Protein AF-A0A0K8QNL6-F1 (afdb_monomer_lite)

Radius of gyration: 14.79 Å; chains: 1; bounding box: 41×27×40 Å

Sequence (108 aa):
MLPKTRYFTLRQRARKKRRQRLWQAMRIMRQFTVRELMAACEVEERRTVQAYLSLLRRAGFLRVVHADGARHEPSRYHLIRDSGPHGPSVIHRGRTVWDLNTDKEYPL

pLDDT: mean 85.97, std 14.44, range [48.97, 98.0]

Organism: NCBI:txid1475481

Structure (mmCIF, N/CA/C/O backbone):
data_AF-A0A0K8QNL6-F1
#
_entry.id   AF-A0A0K8QNL6-F1
#
loop_
_atom_site.group_PDB
_atom_site.id
_atom_site.type_symbol
_atom_site.label_atom_id
_atom_site.label_alt_id
_atom_site.label_comp_id
_atom_site.label_asym_id
_atom_site.label_entity_id
_atom_site.label_seq_id
_atom_site.pdbx_PDB_ins_code
_atom_site.Cartn_x
_atom_site.Cartn_y
_atom_site.Cartn_z
_atom_site.occupancy
_atom_site.B_iso_or_equiv
_atom_site.auth_seq_id
_atom_site.auth_comp_id
_atom_site.auth_asym_id
_atom_site.auth_atom_id
_atom_site.pdbx_PDB_model_num
ATOM 1 N N . MET A 1 1 ? 30.853 1.146 16.920 1.00 48.97 1 MET A N 1
ATOM 2 C CA . MET A 1 1 ? 29.660 0.279 16.749 1.00 48.97 1 MET A CA 1
ATOM 3 C C . MET A 1 1 ? 28.485 0.894 17.499 1.00 48.97 1 MET A C 1
ATOM 5 O O . MET A 1 1 ? 28.660 1.258 18.653 1.00 48.97 1 MET A O 1
ATOM 9 N N . LEU A 1 2 ? 27.316 1.063 16.872 1.00 49.81 2 LEU A N 1
ATOM 10 C CA . LEU A 1 2 ? 26.114 1.553 17.566 1.00 49.81 2 LEU A CA 1
ATOM 11 C C . LEU A 1 2 ? 25.391 0.381 18.273 1.00 49.81 2 LEU A C 1
ATOM 13 O O . LEU A 1 2 ? 25.486 -0.750 17.805 1.00 49.81 2 LEU A O 1
ATOM 17 N N . PRO A 1 3 ? 24.672 0.596 19.389 1.00 56.41 3 PRO A N 1
ATOM 18 C CA . PRO A 1 3 ? 24.002 -0.481 20.126 1.00 56.41 3 PRO A CA 1
ATOM 19 C C . PRO A 1 3 ? 22.820 -1.096 19.348 1.00 56.41 3 PRO A C 1
ATOM 21 O O . PRO A 1 3 ? 22.082 -0.386 18.661 1.00 56.41 3 PRO A O 1
ATOM 24 N N . LYS A 1 4 ? 22.588 -2.414 19.503 1.00 51.22 4 LYS A N 1
ATOM 25 C CA . LYS A 1 4 ? 21.526 -3.206 18.826 1.00 51.22 4 LYS A CA 1
ATOM 26 C C . LYS A 1 4 ? 20.128 -2.566 18.904 1.00 51.22 4 LYS A C 1
ATOM 28 O O . LYS A 1 4 ? 19.389 -2.570 17.920 1.00 51.22 4 LYS A O 1
ATOM 33 N N . THR A 1 5 ? 19.803 -1.926 20.026 1.00 53.66 5 THR A N 1
ATOM 34 C CA . THR A 1 5 ? 18.536 -1.211 20.262 1.00 53.66 5 THR A CA 1
ATOM 35 C C . THR A 1 5 ? 18.337 -0.015 19.321 1.00 53.66 5 THR A C 1
ATOM 37 O O . THR A 1 5 ? 17.221 0.255 18.879 1.00 53.66 5 THR A O 1
ATOM 40 N N . ARG A 1 6 ? 19.419 0.681 18.940 1.00 55.56 6 ARG A N 1
ATOM 41 C CA . ARG A 1 6 ? 19.369 1.816 18.002 1.00 55.56 6 ARG A CA 1
ATOM 42 C C . ARG A 1 6 ? 19.130 1.373 16.552 1.00 55.56 6 ARG A C 1
ATOM 44 O O . ARG A 1 6 ? 18.457 2.086 15.815 1.00 55.56 6 ARG A O 1
ATOM 51 N N . TYR A 1 7 ? 19.588 0.188 16.136 1.00 59.28 7 TYR A N 1
ATOM 52 C CA . TYR A 1 7 ? 19.298 -0.333 14.787 1.00 59.28 7 TYR A CA 1
ATOM 53 C C . TYR A 1 7 ? 17.816 -0.675 14.592 1.00 59.28 7 TYR A C 1
ATOM 55 O O . TYR A 1 7 ? 17.256 -0.445 13.517 1.00 59.28 7 TYR A O 1
ATOM 63 N N . PHE A 1 8 ? 17.171 -1.204 15.633 1.00 58.94 8 PHE A N 1
ATOM 64 C CA . PHE A 1 8 ? 15.759 -1.583 15.594 1.00 58.94 8 PHE A CA 1
ATOM 65 C C . PHE A 1 8 ? 14.841 -0.367 15.389 1.00 58.94 8 PHE A C 1
ATOM 67 O O . PHE A 1 8 ? 13.981 -0.371 14.503 1.00 58.94 8 PHE A O 1
ATOM 74 N N . THR A 1 9 ? 15.072 0.714 16.139 1.00 66.25 9 THR A N 1
ATOM 75 C CA . THR A 1 9 ? 14.254 1.936 16.061 1.00 66.25 9 THR A CA 1
ATOM 76 C C . THR A 1 9 ? 14.441 2.685 14.738 1.00 66.25 9 THR A C 1
ATOM 78 O O . THR A 1 9 ? 13.462 3.161 14.154 1.00 66.25 9 THR A O 1
ATOM 81 N N . LEU A 1 10 ? 15.667 2.732 14.202 1.00 68.62 10 LEU A N 1
ATOM 82 C CA . LEU A 1 10 ? 15.951 3.322 12.888 1.00 68.62 10 LEU A CA 1
ATOM 83 C C . LEU A 1 10 ? 15.256 2.554 11.756 1.00 68.62 10 LEU A C 1
ATOM 85 O O . LEU A 1 10 ? 14.619 3.170 10.898 1.00 68.62 10 LEU A O 1
ATOM 89 N N . ARG A 1 11 ? 15.292 1.213 11.791 1.00 65.94 11 ARG A N 1
ATOM 90 C CA . ARG A 1 11 ? 14.589 0.361 10.815 1.00 65.94 11 ARG A CA 1
ATOM 91 C C . ARG A 1 11 ? 13.075 0.574 10.845 1.00 65.94 11 ARG A C 1
ATOM 93 O O . ARG A 1 11 ? 12.453 0.672 9.787 1.00 65.94 11 ARG A O 1
ATOM 100 N N . GLN A 1 12 ? 12.474 0.699 12.029 1.00 71.31 12 GLN A N 1
ATOM 101 C CA . GLN A 1 12 ? 11.033 0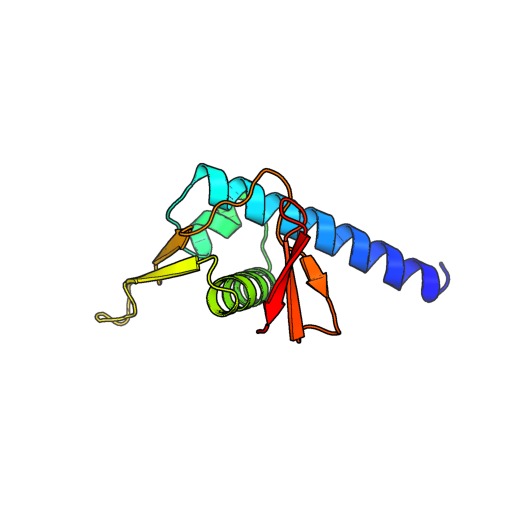.945 12.156 1.00 71.31 12 GLN A CA 1
ATOM 102 C C . GLN A 1 12 ? 10.629 2.320 11.598 1.00 71.31 12 GLN A C 1
ATOM 104 O O . GLN A 1 12 ? 9.655 2.417 10.847 1.00 71.31 12 GLN A O 1
ATOM 109 N N . ARG A 1 13 ? 11.404 3.375 11.896 1.00 73.56 13 ARG A N 1
ATOM 110 C CA . ARG A 1 13 ? 11.182 4.728 11.352 1.00 73.56 13 ARG A CA 1
ATOM 111 C C . ARG A 1 13 ? 11.324 4.760 9.828 1.00 73.56 13 ARG A C 1
ATOM 113 O O . ARG A 1 13 ? 10.463 5.322 9.151 1.00 73.56 13 ARG A O 1
ATOM 120 N N . ALA A 1 14 ? 12.354 4.110 9.284 1.00 74.69 14 ALA A N 1
ATOM 121 C CA . ALA A 1 14 ? 12.561 3.998 7.841 1.00 74.69 14 ALA A CA 1
ATOM 122 C C . ALA A 1 14 ? 11.402 3.257 7.148 1.00 74.69 14 ALA A C 1
ATOM 124 O O . ALA A 1 14 ? 10.903 3.714 6.118 1.00 74.69 14 ALA A O 1
ATOM 125 N N . ARG A 1 15 ? 10.900 2.165 7.746 1.00 79.00 15 ARG A N 1
ATOM 126 C CA . ARG A 1 15 ? 9.725 1.431 7.243 1.00 79.00 15 ARG A CA 1
ATOM 127 C C . ARG A 1 15 ? 8.465 2.298 7.234 1.00 79.00 15 ARG A C 1
ATOM 129 O O . ARG A 1 15 ? 7.728 2.260 6.250 1.00 79.00 15 ARG A O 1
ATOM 136 N N . LYS A 1 16 ? 8.219 3.079 8.297 1.00 81.25 16 LYS A N 1
ATOM 137 C CA . LYS A 1 16 ? 7.071 4.001 8.374 1.00 81.25 16 LYS A CA 1
ATOM 138 C C . LYS A 1 16 ? 7.142 5.054 7.263 1.00 81.25 16 LYS A C 1
ATOM 140 O O . LYS A 1 16 ? 6.168 5.217 6.537 1.00 81.25 16 LYS A O 1
ATOM 145 N N . LYS A 1 17 ? 8.310 5.678 7.055 1.00 87.88 17 LYS A N 1
ATOM 146 C CA . LYS A 1 17 ? 8.528 6.643 5.959 1.00 87.88 17 LYS A CA 1
ATOM 147 C C . LYS A 1 17 ? 8.308 6.022 4.575 1.00 87.88 17 LYS A C 1
ATOM 149 O O . LYS A 1 17 ? 7.612 6.603 3.752 1.00 87.88 17 LYS A O 1
ATOM 154 N N . ARG A 1 18 ? 8.846 4.821 4.326 1.00 91.50 18 ARG A N 1
ATOM 155 C CA . ARG A 1 18 ? 8.681 4.125 3.037 1.00 91.50 18 ARG A CA 1
ATOM 156 C C . ARG A 1 18 ? 7.212 3.807 2.739 1.00 91.50 18 ARG A C 1
ATOM 158 O O . ARG A 1 18 ? 6.747 4.048 1.633 1.00 91.50 18 ARG A O 1
ATOM 165 N N . ARG A 1 19 ? 6.474 3.295 3.729 1.00 94.56 19 ARG A N 1
ATOM 166 C CA . ARG A 1 19 ? 5.035 3.005 3.595 1.00 94.56 19 ARG A CA 1
ATOM 167 C C . ARG A 1 19 ? 4.204 4.259 3.371 1.00 94.56 19 ARG A C 1
ATOM 169 O O . ARG A 1 19 ? 3.307 4.230 2.541 1.00 94.56 19 ARG A O 1
ATOM 176 N N . GLN A 1 20 ? 4.543 5.348 4.054 1.00 95.62 20 GLN A N 1
ATOM 177 C CA . GLN A 1 20 ? 3.903 6.642 3.844 1.00 95.62 20 GLN A CA 1
ATOM 178 C C . GLN A 1 20 ? 4.082 7.133 2.400 1.00 95.62 20 GLN A C 1
ATOM 180 O O . GLN A 1 20 ? 3.111 7.564 1.787 1.00 95.62 20 GLN A O 1
ATOM 185 N N . ARG A 1 21 ? 5.288 7.007 1.830 1.00 96.06 21 ARG A N 1
ATOM 186 C CA . ARG A 1 21 ? 5.541 7.365 0.425 1.00 96.06 21 ARG A CA 1
ATOM 187 C C . ARG A 1 21 ? 4.719 6.511 -0.541 1.00 96.06 21 ARG A C 1
ATOM 189 O O . ARG A 1 21 ? 4.054 7.055 -1.414 1.00 96.06 21 ARG A O 1
ATOM 196 N N . LEU A 1 22 ? 4.710 5.189 -0.335 1.00 97.00 22 LEU A N 1
ATOM 197 C CA . LEU A 1 22 ? 3.874 4.272 -1.118 1.00 97.00 22 LEU A CA 1
ATOM 198 C C . LEU A 1 22 ? 2.397 4.681 -1.038 1.00 97.00 22 LEU A C 1
ATOM 200 O O . LEU A 1 22 ? 1.730 4.746 -2.061 1.00 97.00 22 LEU A O 1
ATOM 204 N N . TRP A 1 23 ? 1.892 4.993 0.158 1.00 97.56 23 TRP A N 1
ATOM 205 C CA . TRP A 1 23 ? 0.515 5.446 0.357 1.00 97.56 23 TRP A CA 1
ATOM 206 C C . TRP A 1 23 ? 0.187 6.715 -0.429 1.00 97.56 23 TRP A C 1
ATOM 208 O O . TRP A 1 23 ? -0.810 6.753 -1.146 1.00 97.56 23 TRP A O 1
ATOM 218 N N . GLN A 1 24 ? 1.049 7.728 -0.356 1.00 97.62 24 GLN A N 1
ATOM 219 C CA . GLN A 1 24 ? 0.869 8.970 -1.105 1.00 97.62 24 GLN A CA 1
ATOM 220 C C . GLN A 1 24 ? 0.843 8.727 -2.617 1.00 97.62 24 GLN A C 1
ATOM 222 O O . GLN A 1 24 ? -0.049 9.233 -3.293 1.00 97.62 24 GLN A O 1
ATOM 227 N N . ALA A 1 25 ? 1.750 7.897 -3.137 1.00 97.75 25 ALA A N 1
ATOM 228 C CA . ALA A 1 25 ? 1.750 7.540 -4.552 1.00 97.75 25 ALA A CA 1
ATOM 229 C C . ALA A 1 25 ? 0.467 6.797 -4.958 1.00 97.75 25 ALA A C 1
ATOM 231 O O . ALA A 1 25 ? -0.151 7.154 -5.955 1.00 97.75 25 ALA A O 1
ATOM 232 N N . MET A 1 26 ? -0.006 5.838 -4.154 1.00 98.00 26 MET A N 1
ATOM 233 C CA . MET A 1 26 ? -1.275 5.139 -4.412 1.00 98.00 26 MET A CA 1
ATOM 234 C C . MET A 1 26 ? -2.471 6.101 -4.454 1.00 98.00 26 MET A C 1
ATOM 236 O O . MET A 1 26 ? -3.349 5.946 -5.304 1.00 98.00 26 MET A O 1
ATOM 240 N N . ARG A 1 27 ? -2.494 7.119 -3.582 1.00 97.69 27 ARG A N 1
ATOM 241 C CA . ARG A 1 27 ? -3.512 8.181 -3.599 1.00 97.69 27 ARG A CA 1
ATOM 242 C C . ARG A 1 27 ? -3.426 9.063 -4.844 1.00 97.69 27 ARG A C 1
ATOM 244 O O . ARG A 1 27 ? -4.447 9.563 -5.295 1.00 97.69 27 ARG A O 1
ATOM 251 N N . ILE A 1 28 ? -2.255 9.280 -5.419 1.00 97.31 28 ILE A N 1
ATOM 252 C CA . ILE A 1 28 ? -2.154 10.064 -6.657 1.00 97.31 28 ILE A CA 1
ATOM 253 C C . ILE A 1 28 ? -2.568 9.201 -7.852 1.00 97.31 28 ILE A C 1
ATOM 255 O O . ILE A 1 28 ? -3.417 9.596 -8.642 1.00 97.31 28 ILE A O 1
ATOM 259 N N . MET A 1 29 ? -2.022 7.988 -7.945 1.00 97.38 29 MET A N 1
ATOM 260 C CA . MET A 1 29 ? -2.173 7.120 -9.113 1.00 97.38 29 MET A CA 1
ATOM 261 C C . MET A 1 29 ? -3.563 6.482 -9.228 1.00 97.38 29 MET A C 1
ATOM 263 O O . MET A 1 29 ? -4.023 6.254 -10.340 1.00 97.38 29 MET A O 1
ATOM 267 N N . ARG A 1 30 ? -4.232 6.176 -8.101 1.00 96.44 30 ARG A N 1
ATOM 268 C CA . ARG A 1 30 ? -5.534 5.467 -7.972 1.00 96.44 30 ARG A CA 1
ATOM 269 C C . ARG A 1 30 ? -5.580 4.043 -8.522 1.00 96.44 30 ARG A C 1
ATOM 271 O O . ARG A 1 30 ? -6.200 3.180 -7.898 1.00 96.44 30 ARG A O 1
ATOM 278 N N . GLN A 1 31 ? -4.954 3.784 -9.660 1.00 95.75 31 GLN A N 1
ATOM 279 C CA . GLN A 1 31 ? -4.768 2.477 -10.265 1.00 95.75 31 GLN A CA 1
ATOM 280 C C . GLN A 1 31 ? -3.311 2.314 -10.676 1.00 95.75 31 GLN A C 1
ATOM 282 O O . GLN A 1 31 ? -2.723 3.220 -11.257 1.00 95.75 31 GLN A O 1
ATOM 287 N N . PHE A 1 32 ? -2.717 1.168 -10.362 1.00 95.50 32 PHE A N 1
ATOM 288 C CA . PHE A 1 32 ? -1.291 0.955 -10.591 1.00 95.50 32 PHE A CA 1
ATOM 289 C C . PHE A 1 32 ? -0.936 -0.529 -10.613 1.00 95.50 32 PHE A C 1
ATOM 291 O O . PHE A 1 32 ? -1.582 -1.365 -9.978 1.00 95.50 32 PHE A O 1
ATOM 298 N N . THR A 1 33 ? 0.146 -0.860 -11.300 1.00 95.00 33 THR A N 1
ATOM 299 C CA . THR A 1 33 ? 0.862 -2.124 -11.130 1.00 95.00 33 THR A CA 1
ATOM 300 C C . THR A 1 33 ? 1.925 -1.983 -10.040 1.00 95.00 33 THR A C 1
ATOM 302 O O . THR A 1 33 ? 2.335 -0.881 -9.667 1.00 95.00 33 THR A O 1
ATOM 305 N N . VAL A 1 34 ? 2.438 -3.109 -9.533 1.00 94.81 34 VAL A N 1
ATOM 306 C CA . VAL A 1 34 ? 3.555 -3.089 -8.566 1.00 94.81 34 VAL A CA 1
ATOM 307 C C . VAL A 1 34 ? 4.781 -2.371 -9.146 1.00 94.81 34 VAL A C 1
ATOM 309 O O . VAL A 1 34 ? 5.456 -1.645 -8.423 1.00 94.81 34 VAL A O 1
ATOM 312 N N . ARG A 1 35 ? 5.056 -2.552 -10.446 1.00 94.00 35 ARG A N 1
ATOM 313 C CA . ARG A 1 35 ? 6.210 -1.950 -11.130 1.00 94.00 35 ARG A CA 1
ATOM 314 C C . ARG A 1 35 ? 6.073 -0.431 -11.238 1.00 94.00 35 ARG A C 1
ATOM 316 O O . ARG A 1 35 ? 7.026 0.272 -10.923 1.00 94.00 35 ARG A O 1
ATOM 323 N N . GLU A 1 36 ? 4.897 0.056 -11.632 1.00 95.56 36 GLU A N 1
ATOM 324 C CA . GLU A 1 36 ? 4.604 1.495 -11.712 1.00 95.56 36 GLU A CA 1
ATOM 325 C C . GLU A 1 36 ? 4.748 2.158 -10.333 1.00 95.56 36 GLU A C 1
ATOM 327 O O . GLU A 1 36 ? 5.425 3.175 -10.201 1.00 95.56 36 GLU A O 1
ATOM 332 N N . LEU A 1 37 ? 4.190 1.541 -9.283 1.00 97.00 37 LEU A N 1
ATOM 333 C CA . LEU A 1 37 ? 4.278 2.074 -7.922 1.00 97.00 37 LEU A CA 1
ATOM 334 C C . LEU A 1 37 ? 5.722 2.100 -7.393 1.00 97.00 37 LEU A C 1
ATOM 336 O O . LEU A 1 37 ? 6.125 3.056 -6.731 1.00 97.00 37 LEU A O 1
ATOM 340 N N . MET A 1 38 ? 6.501 1.050 -7.671 1.00 96.56 38 MET A N 1
ATOM 341 C CA . MET A 1 38 ? 7.919 0.982 -7.305 1.00 96.56 38 MET A CA 1
ATOM 342 C C . MET A 1 38 ? 8.734 2.089 -7.972 1.00 96.56 38 MET A C 1
ATOM 344 O O . MET A 1 38 ? 9.512 2.747 -7.283 1.00 96.56 38 MET A O 1
ATOM 348 N N . ALA A 1 39 ? 8.519 2.312 -9.272 1.00 95.88 39 ALA A N 1
ATOM 349 C CA . ALA A 1 39 ? 9.181 3.373 -10.023 1.00 95.88 39 ALA A CA 1
ATOM 350 C C . ALA A 1 39 ? 8.828 4.758 -9.459 1.00 95.88 39 ALA A C 1
ATOM 352 O O . ALA A 1 39 ? 9.725 5.538 -9.160 1.00 95.88 39 ALA A O 1
ATOM 353 N N . ALA A 1 40 ? 7.543 5.024 -9.202 1.00 95.81 40 ALA A N 1
ATOM 354 C CA . ALA A 1 40 ? 7.081 6.304 -8.659 1.00 95.81 40 ALA A CA 1
ATOM 355 C C . ALA A 1 40 ? 7.615 6.616 -7.246 1.00 95.81 40 ALA A C 1
ATOM 357 O O . ALA A 1 40 ? 7.663 7.774 -6.840 1.00 95.81 40 ALA A O 1
ATOM 358 N N . CYS A 1 41 ? 7.979 5.593 -6.467 1.00 95.06 41 CYS A N 1
ATOM 359 C CA . CYS A 1 41 ? 8.444 5.751 -5.085 1.00 95.06 41 CYS A CA 1
ATOM 360 C C . CYS A 1 41 ? 9.956 5.576 -4.904 1.00 95.06 41 CYS A C 1
ATOM 362 O O . CYS A 1 41 ? 10.421 5.661 -3.756 1.00 95.06 41 CYS A O 1
ATOM 364 N N . GLU A 1 42 ? 10.676 5.272 -5.989 1.00 93.62 42 GLU A N 1
ATOM 365 C CA . GLU A 1 42 ? 12.095 4.899 -5.985 1.00 93.62 42 GLU A CA 1
ATOM 366 C C . GLU A 1 42 ? 12.371 3.761 -4.983 1.00 93.62 42 GLU A C 1
ATOM 368 O O . GLU A 1 42 ? 13.204 3.856 -4.079 1.00 93.62 42 GLU A O 1
ATOM 373 N N . VAL A 1 43 ? 11.582 2.683 -5.073 1.00 92.56 43 VAL A N 1
ATOM 374 C CA . VAL A 1 43 ? 11.719 1.501 -4.209 1.00 92.56 43 VAL A CA 1
ATOM 375 C C . VAL A 1 43 ? 12.100 0.293 -5.050 1.00 92.56 43 VAL A C 1
ATOM 377 O O . VAL A 1 43 ? 11.299 -0.189 -5.839 1.00 92.56 43 VAL A O 1
ATOM 380 N N . GLU A 1 44 ? 13.287 -0.256 -4.807 1.00 90.81 44 GLU A N 1
ATOM 381 C CA . GLU A 1 44 ? 13.802 -1.429 -5.533 1.00 90.81 44 GLU A CA 1
ATOM 382 C C . GLU A 1 44 ? 13.288 -2.761 -4.964 1.00 90.81 44 GLU A C 1
ATOM 384 O O . GLU A 1 44 ? 13.151 -3.767 -5.662 1.00 90.81 44 GLU A O 1
ATOM 389 N N . GLU A 1 45 ? 12.956 -2.789 -3.673 1.00 93.50 45 GLU A N 1
ATOM 390 C CA . GLU A 1 45 ? 12.629 -4.027 -2.971 1.00 93.50 45 GLU A CA 1
ATOM 391 C C . GLU A 1 45 ? 11.168 -4.459 -3.196 1.00 93.50 45 GLU A C 1
ATOM 393 O O . GLU A 1 45 ? 10.271 -4.188 -2.387 1.00 93.50 45 GLU A O 1
ATOM 398 N N . ARG A 1 46 ? 10.931 -5.192 -4.292 1.00 93.31 46 ARG A N 1
ATOM 399 C CA . ARG A 1 46 ? 9.595 -5.665 -4.704 1.00 93.31 46 ARG A CA 1
ATOM 400 C C . ARG A 1 46 ? 8.853 -6.443 -3.619 1.00 93.31 46 ARG A C 1
ATOM 402 O O . ARG A 1 46 ? 7.661 -6.210 -3.415 1.00 93.31 46 ARG A O 1
ATOM 409 N N . ARG A 1 47 ? 9.541 -7.337 -2.897 1.00 92.12 47 ARG A N 1
ATOM 410 C CA . ARG A 1 47 ? 8.931 -8.154 -1.828 1.00 92.12 47 ARG A CA 1
ATOM 411 C C . ARG A 1 47 ? 8.323 -7.284 -0.724 1.00 92.12 47 ARG A C 1
ATOM 413 O O . ARG A 1 47 ? 7.220 -7.564 -0.262 1.00 92.12 47 ARG A O 1
ATOM 420 N N . THR A 1 48 ? 8.994 -6.193 -0.350 1.00 91.06 48 THR A N 1
ATOM 421 C CA . THR A 1 48 ? 8.503 -5.249 0.666 1.00 91.06 48 THR A CA 1
ATOM 422 C C . THR A 1 48 ? 7.250 -4.508 0.200 1.00 91.06 48 THR A C 1
ATOM 424 O O . THR A 1 48 ? 6.312 -4.339 0.985 1.00 91.06 48 THR A O 1
ATOM 427 N N . VAL A 1 49 ? 7.202 -4.097 -1.071 1.00 94.81 49 VAL A N 1
ATOM 428 C CA . VAL A 1 49 ? 6.017 -3.450 -1.656 1.00 94.81 49 VAL A CA 1
ATOM 429 C C . VAL A 1 49 ? 4.850 -4.433 -1.713 1.00 94.81 49 VAL A C 1
ATOM 431 O O . VAL A 1 49 ? 3.781 -4.134 -1.188 1.00 94.81 49 VAL A O 1
ATOM 434 N N . GLN A 1 50 ? 5.066 -5.638 -2.244 1.00 94.50 50 GLN A N 1
ATOM 435 C CA . GLN A 1 50 ? 4.036 -6.679 -2.324 1.00 94.50 50 GLN A CA 1
ATOM 436 C C . GLN A 1 50 ? 3.482 -7.063 -0.950 1.00 94.50 50 GLN A C 1
ATOM 438 O O . GLN A 1 50 ? 2.268 -7.178 -0.792 1.00 94.50 50 GLN A O 1
ATOM 443 N N . ALA A 1 51 ? 4.341 -7.201 0.064 1.00 92.62 51 ALA A N 1
ATOM 444 C CA . ALA A 1 51 ? 3.897 -7.467 1.427 1.00 92.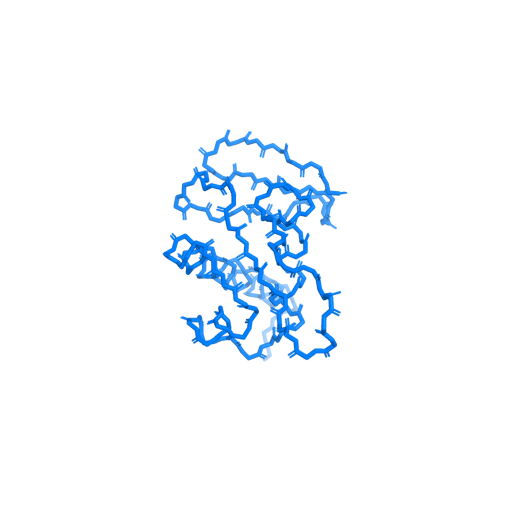62 51 ALA A CA 1
ATOM 445 C C . ALA A 1 51 ? 2.988 -6.347 1.955 1.00 92.62 51 ALA A C 1
ATOM 447 O O . ALA A 1 51 ? 1.987 -6.627 2.608 1.00 92.62 51 ALA A O 1
ATOM 448 N N . TYR A 1 52 ? 3.297 -5.078 1.665 1.00 94.00 52 TYR A N 1
ATOM 449 C CA . TYR A 1 52 ? 2.443 -3.964 2.078 1.00 94.00 52 TYR A CA 1
ATOM 450 C C . TYR A 1 52 ? 1.113 -3.925 1.316 1.00 94.00 52 TYR A C 1
ATOM 452 O O . TYR A 1 52 ? 0.067 -3.806 1.950 1.00 94.00 52 TYR A O 1
ATOM 460 N N . LEU A 1 53 ? 1.135 -4.104 -0.007 1.00 95.12 53 LEU A N 1
ATOM 461 C CA . LEU A 1 53 ? -0.081 -4.159 -0.826 1.00 95.12 53 LEU A CA 1
ATOM 462 C C . LEU A 1 53 ? -0.991 -5.324 -0.420 1.00 95.12 53 LEU A C 1
ATOM 464 O O . LEU A 1 53 ? -2.203 -5.153 -0.343 1.00 95.12 53 LEU A O 1
ATOM 468 N N . SER A 1 54 ? -0.420 -6.487 -0.096 1.00 93.81 54 SER A N 1
ATOM 469 C CA . SER A 1 54 ? -1.175 -7.647 0.392 1.00 93.81 54 SER A CA 1
ATOM 470 C C . SER A 1 54 ? -1.911 -7.344 1.701 1.00 93.81 54 SER A C 1
ATOM 472 O O . SER A 1 54 ? -3.087 -7.679 1.834 1.00 93.81 54 SER A O 1
ATOM 474 N N . LEU A 1 55 ? -1.256 -6.646 2.637 1.00 94.56 55 LEU A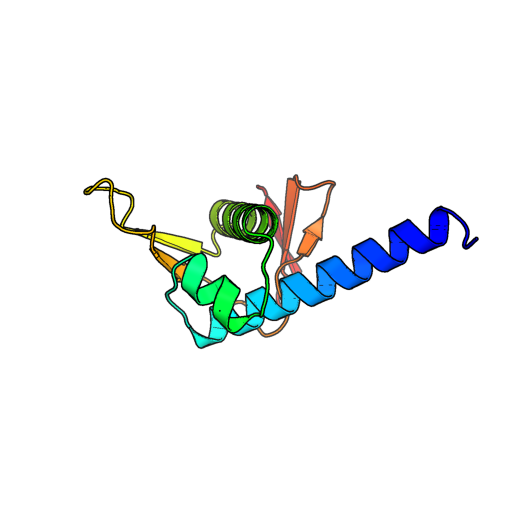 N 1
ATOM 475 C CA . LEU A 1 55 ? -1.880 -6.211 3.892 1.00 94.56 55 LEU A CA 1
ATOM 476 C C . LEU A 1 55 ? -3.028 -5.229 3.631 1.00 94.56 55 LEU A C 1
ATOM 478 O O . LEU A 1 55 ? -4.123 -5.419 4.145 1.00 94.56 55 LEU A O 1
ATOM 482 N N . LEU A 1 56 ? -2.811 -4.215 2.791 1.00 95.62 56 LEU A N 1
ATOM 483 C CA . LEU A 1 56 ? -3.856 -3.243 2.456 1.00 95.62 56 LEU A CA 1
ATOM 484 C C . LEU A 1 56 ? -5.031 -3.880 1.704 1.00 95.62 56 LEU A C 1
ATOM 486 O O . LEU A 1 56 ? -6.178 -3.513 1.941 1.00 95.62 56 LEU A O 1
ATOM 490 N N . ARG A 1 57 ? -4.770 -4.859 0.834 1.00 95.44 57 ARG A N 1
ATOM 491 C CA . ARG A 1 57 ? -5.812 -5.630 0.145 1.00 95.44 57 ARG A CA 1
ATOM 492 C C . ARG A 1 57 ? -6.661 -6.425 1.136 1.00 95.44 57 ARG A C 1
ATOM 494 O O . ARG A 1 57 ? -7.880 -6.345 1.073 1.00 95.44 57 ARG A O 1
ATOM 501 N N . ARG A 1 58 ? -6.029 -7.161 2.058 1.00 94.62 58 ARG A N 1
ATOM 502 C CA . ARG A 1 58 ? -6.730 -7.926 3.108 1.00 94.62 58 ARG A CA 1
ATOM 503 C C . ARG A 1 58 ? -7.564 -7.020 4.014 1.00 94.62 58 ARG A C 1
ATOM 505 O O . ARG A 1 58 ? -8.701 -7.348 4.307 1.00 94.62 58 ARG A O 1
ATOM 512 N N . ALA A 1 59 ? -7.039 -5.843 4.353 1.00 94.94 59 ALA A N 1
ATOM 513 C CA . ALA A 1 59 ? -7.753 -4.825 5.123 1.00 94.94 59 ALA A CA 1
ATOM 514 C C . ALA A 1 59 ? -8.836 -4.059 4.323 1.00 94.94 59 ALA A C 1
ATOM 516 O O . ALA A 1 59 ? -9.470 -3.151 4.860 1.00 94.94 59 ALA A O 1
ATOM 517 N N . GLY A 1 60 ? -9.047 -4.377 3.039 1.00 95.25 60 GLY A N 1
ATOM 518 C CA . GLY A 1 60 ? -10.097 -3.772 2.212 1.00 95.25 60 GLY A CA 1
ATOM 519 C C . GLY A 1 60 ? -9.794 -2.363 1.689 1.00 95.25 60 GLY A C 1
ATOM 520 O O . GLY A 1 60 ? -10.712 -1.644 1.306 1.00 95.25 60 GLY A O 1
ATOM 521 N N . PHE A 1 61 ? -8.525 -1.949 1.658 1.00 96.06 61 PHE A N 1
ATOM 522 C CA . PHE A 1 61 ? -8.107 -0.672 1.063 1.00 96.06 61 PHE A CA 1
ATOM 523 C C . PHE A 1 61 ? -7.843 -0.774 -0.440 1.00 96.06 61 PHE A C 1
ATOM 525 O O . PHE A 1 61 ? -8.002 0.206 -1.168 1.00 96.06 61 PHE A O 1
ATOM 532 N N . LEU A 1 62 ? -7.438 -1.958 -0.908 1.00 96.31 62 LEU A N 1
ATOM 533 C CA . LEU A 1 62 ? -7.106 -2.219 -2.307 1.00 96.31 62 LEU A CA 1
ATOM 534 C C . LEU A 1 62 ? -7.962 -3.348 -2.882 1.00 96.31 62 LEU A C 1
ATOM 53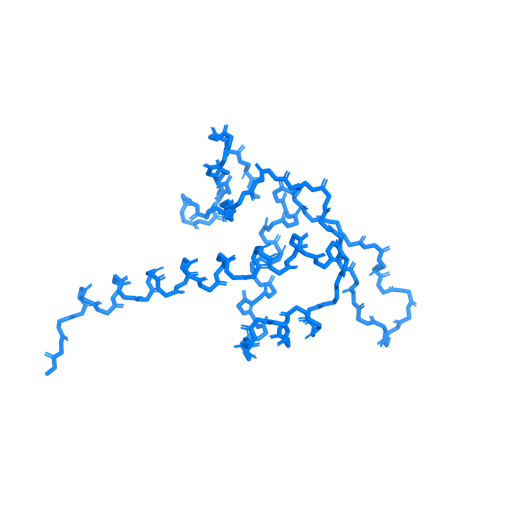6 O O . LEU A 1 62 ? -8.217 -4.344 -2.207 1.00 96.31 62 LEU A O 1
ATOM 540 N N . ARG A 1 63 ? -8.290 -3.243 -4.171 1.00 94.56 63 ARG A N 1
ATOM 541 C CA . ARG A 1 63 ? -8.846 -4.330 -4.990 1.00 94.56 63 ARG A CA 1
ATOM 542 C C . ARG A 1 63 ? -7.901 -4.657 -6.142 1.00 94.56 63 ARG A C 1
ATOM 544 O O . ARG A 1 63 ? -7.242 -3.762 -6.663 1.00 94.56 63 ARG A O 1
ATOM 551 N N . VAL A 1 64 ? -7.853 -5.920 -6.559 1.00 91.00 64 VAL A N 1
ATOM 552 C CA . VAL A 1 64 ? -7.214 -6.320 -7.822 1.00 91.00 64 VAL A CA 1
ATOM 553 C C . VAL A 1 64 ? -8.268 -6.219 -8.927 1.00 91.00 64 VAL A C 1
ATOM 555 O O . VAL A 1 64 ? -9.332 -6.821 -8.807 1.00 91.00 64 VAL A O 1
ATOM 558 N N . VAL A 1 65 ? -8.014 -5.400 -9.949 1.00 83.94 65 VAL A N 1
ATOM 559 C CA . VAL A 1 65 ? -8.964 -5.122 -11.048 1.00 83.94 65 VAL A CA 1
ATOM 560 C C . VAL A 1 65 ? -8.827 -6.146 -12.171 1.00 83.94 65 VAL A C 1
ATOM 562 O O . VAL A 1 65 ? -9.833 -6.581 -12.714 1.00 83.94 65 VAL A O 1
ATOM 565 N N . HIS A 1 66 ? -7.599 -6.585 -12.446 1.00 71.69 66 HIS A N 1
ATOM 566 C CA . HIS A 1 66 ? -7.303 -7.685 -13.357 1.00 71.69 66 HIS A CA 1
ATOM 567 C C . HIS A 1 66 ? -6.461 -8.710 -12.601 1.00 71.69 66 HIS A C 1
ATOM 569 O O . HIS A 1 66 ? -5.317 -8.432 -12.227 1.00 71.69 66 HIS A O 1
ATOM 575 N N . ALA A 1 67 ? -7.071 -9.854 -12.299 1.00 59.34 67 ALA A N 1
ATOM 576 C CA . ALA A 1 67 ? -6.367 -11.048 -11.861 1.00 59.34 67 ALA A CA 1
ATOM 577 C C . ALA A 1 67 ? -6.151 -11.910 -13.109 1.00 59.34 67 ALA A C 1
ATOM 579 O O . ALA A 1 67 ? -7.118 -12.185 -13.810 1.00 59.34 67 ALA A O 1
ATOM 580 N N . ASP A 1 68 ? -4.889 -12.233 -13.397 1.00 50.00 68 ASP A N 1
ATOM 581 C CA . ASP A 1 68 ? -4.398 -13.082 -14.491 1.00 50.00 68 ASP A CA 1
ATOM 582 C C . ASP A 1 68 ? -5.464 -13.960 -15.178 1.00 50.00 68 ASP A C 1
ATOM 584 O O . ASP A 1 68 ? -5.773 -15.059 -14.723 1.00 50.00 68 ASP A O 1
ATOM 588 N N . GLY A 1 69 ? -5.989 -13.487 -16.310 1.00 50.94 69 GLY A N 1
ATOM 589 C CA . GLY A 1 69 ? -6.542 -14.357 -17.356 1.00 50.94 69 GLY A CA 1
ATOM 590 C C . GLY A 1 69 ? -5.488 -14.710 -18.413 1.00 50.94 69 GLY A C 1
ATOM 591 O O . GLY A 1 69 ? -5.543 -15.770 -19.027 1.00 50.94 69 GLY A O 1
ATOM 592 N N . ALA A 1 70 ? -4.478 -13.852 -18.581 1.00 52.97 70 ALA A N 1
ATOM 593 C CA . ALA A 1 70 ? -3.363 -14.049 -19.494 1.00 52.97 70 ALA A CA 1
ATOM 594 C C . ALA A 1 70 ? -2.060 -13.943 -18.702 1.00 52.97 70 ALA A C 1
ATOM 596 O O . ALA A 1 70 ? -1.781 -12.904 -18.115 1.00 52.97 70 ALA A O 1
ATOM 597 N N . ARG A 1 71 ? -1.261 -15.014 -18.737 1.00 55.84 71 ARG A N 1
ATOM 598 C CA . ARG A 1 71 ? -0.007 -15.294 -17.999 1.00 55.84 71 ARG A CA 1
ATOM 599 C C . ARG A 1 71 ? 1.102 -14.218 -18.090 1.00 55.84 71 ARG A C 1
ATOM 601 O O . ARG A 1 71 ? 2.215 -14.450 -17.624 1.00 55.84 71 ARG A O 1
ATOM 608 N N . HIS A 1 72 ? 0.829 -13.081 -18.728 1.00 59.25 72 HIS A N 1
ATOM 609 C CA . HIS A 1 72 ? 1.782 -12.052 -19.130 1.00 59.25 72 HIS A CA 1
ATOM 610 C C . HIS A 1 72 ? 1.419 -10.632 -18.662 1.00 59.25 72 HIS A C 1
ATOM 612 O O . HIS A 1 72 ? 2.287 -9.758 -18.724 1.00 59.25 72 HIS A O 1
ATOM 618 N N . GLU A 1 73 ? 0.203 -10.374 -18.167 1.00 60.50 73 GLU A N 1
ATOM 619 C CA . GLU A 1 73 ? -0.178 -9.025 -17.728 1.00 60.50 73 GLU A CA 1
ATOM 620 C C . GLU A 1 73 ? 0.033 -8.815 -16.219 1.00 60.50 73 GLU A C 1
ATOM 622 O O . GLU A 1 73 ? -0.420 -9.607 -15.395 1.00 60.50 73 GLU A O 1
ATOM 627 N N . PRO A 1 74 ? 0.716 -7.734 -15.798 1.00 66.94 74 PRO A N 1
ATOM 628 C CA . PRO A 1 74 ? 0.921 -7.465 -14.382 1.00 66.94 74 PRO A CA 1
ATOM 629 C C . PRO A 1 74 ? -0.406 -7.142 -13.682 1.00 66.94 74 PRO A C 1
ATOM 631 O O . PRO A 1 74 ? -1.139 -6.252 -14.112 1.00 66.94 74 PRO A O 1
ATOM 634 N N . SER A 1 75 ? -0.671 -7.786 -12.538 1.00 82.38 75 SER A N 1
ATOM 635 C CA . SER A 1 75 ? -1.886 -7.527 -11.754 1.00 82.38 75 SER A CA 1
ATOM 636 C C . SER A 1 75 ? -2.031 -6.034 -11.427 1.00 82.38 75 SER A C 1
ATOM 638 O O . SER A 1 75 ? -1.139 -5.426 -10.816 1.00 82.38 75 SER A O 1
ATOM 640 N N . ARG A 1 76 ? -3.172 -5.450 -11.810 1.00 91.56 76 ARG A N 1
ATOM 641 C CA . ARG A 1 76 ? -3.495 -4.041 -11.554 1.00 91.56 76 ARG A CA 1
ATOM 642 C C . ARG A 1 76 ? -4.258 -3.904 -10.242 1.00 91.56 76 ARG A C 1
ATOM 644 O O . ARG A 1 76 ? -5.290 -4.544 -10.038 1.00 91.56 76 ARG A O 1
ATOM 651 N N . TYR A 1 77 ? -3.751 -3.053 -9.360 1.00 95.31 77 TYR A N 1
ATOM 652 C CA . TYR A 1 77 ? -4.388 -2.677 -8.104 1.00 95.31 77 TYR A CA 1
ATOM 653 C C . TYR A 1 77 ? -5.189 -1.394 -8.294 1.00 95.31 77 TYR A C 1
ATOM 655 O O . TYR A 1 77 ? -4.783 -0.513 -9.048 1.00 95.31 77 TYR A O 1
ATOM 663 N N . HIS A 1 78 ? -6.292 -1.275 -7.566 1.00 96.31 78 HIS A N 1
ATOM 664 C CA . HIS A 1 78 ? -7.077 -0.057 -7.439 1.00 96.31 78 HIS A CA 1
ATOM 665 C C . HIS A 1 78 ? -7.254 0.298 -5.964 1.00 96.31 78 HIS A C 1
ATOM 667 O O . HIS A 1 78 ? -7.623 -0.559 -5.156 1.00 96.31 78 HIS A O 1
ATOM 673 N N . LEU A 1 79 ? -6.980 1.557 -5.621 1.00 97.56 79 LEU A N 1
ATOM 674 C CA . LEU A 1 79 ? -7.243 2.117 -4.301 1.00 97.56 79 LEU A CA 1
ATOM 675 C C . LEU A 1 79 ? -8.739 2.408 -4.162 1.00 97.56 79 LEU A C 1
ATOM 677 O O . LEU A 1 79 ? -9.226 3.405 -4.688 1.00 97.56 79 LEU A O 1
ATOM 681 N N . ILE A 1 80 ? -9.445 1.530 -3.450 1.00 97.06 80 ILE A N 1
ATOM 682 C CA . ILE A 1 80 ? -10.903 1.607 -3.261 1.00 97.06 80 ILE A CA 1
ATOM 683 C C . ILE A 1 80 ? -11.298 2.353 -1.986 1.00 9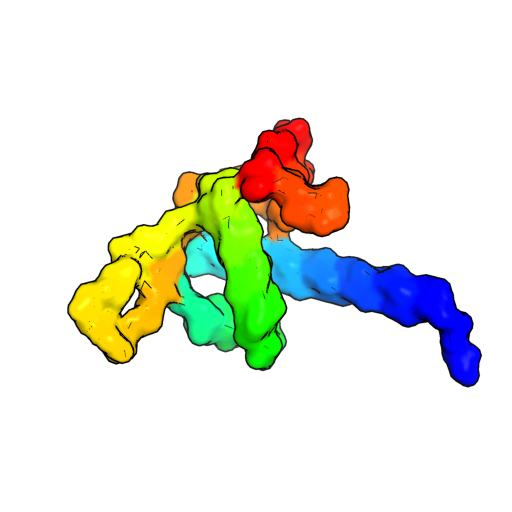7.06 80 ILE A C 1
ATOM 685 O O . ILE A 1 80 ? -12.443 2.769 -1.845 1.00 97.06 80 ILE A O 1
ATOM 689 N N . ARG A 1 81 ? -10.358 2.524 -1.050 1.00 95.88 81 ARG A N 1
ATOM 690 C CA . ARG A 1 81 ? -10.561 3.303 0.170 1.00 95.88 81 ARG A CA 1
ATOM 691 C C . ARG A 1 81 ? -9.383 4.234 0.376 1.00 95.88 81 ARG A C 1
ATOM 693 O O . ARG A 1 81 ? -8.284 3.786 0.686 1.00 95.88 81 ARG A O 1
ATOM 700 N N . ASP A 1 82 ? -9.634 5.524 0.226 1.00 95.62 82 ASP A N 1
ATOM 701 C CA . ASP A 1 82 ? -8.709 6.581 0.614 1.00 95.62 82 ASP A CA 1
ATOM 702 C C . ASP A 1 82 ? -9.241 7.251 1.875 1.00 95.62 82 ASP A C 1
ATOM 704 O O . ASP A 1 82 ? -10.192 8.024 1.814 1.00 95.62 82 ASP A O 1
ATOM 708 N N . SER A 1 83 ? -8.656 6.912 3.019 1.00 93.38 83 SER A N 1
ATOM 709 C CA . SER A 1 83 ? -9.068 7.461 4.308 1.00 93.38 83 SER A CA 1
ATOM 710 C C . SER A 1 83 ? -8.366 8.762 4.683 1.00 93.38 83 SER A C 1
ATOM 712 O O . SER A 1 83 ? -8.722 9.350 5.699 1.00 93.38 83 SER A O 1
ATOM 714 N N . GLY A 1 84 ? -7.401 9.241 3.885 1.00 94.69 84 GLY A N 1
ATOM 715 C CA . GLY A 1 84 ? -6.721 10.507 4.149 1.00 94.69 84 GLY A CA 1
ATOM 716 C C . GLY A 1 84 ? -5.200 10.487 3.952 1.00 94.69 84 GLY A C 1
ATOM 717 O O . GLY A 1 84 ? -4.626 9.563 3.367 1.00 94.69 84 GLY A O 1
ATOM 718 N N . PRO A 1 85 ? -4.505 11.551 4.392 1.00 95.50 85 PRO A N 1
ATOM 719 C CA . PRO A 1 85 ? -3.084 11.749 4.121 1.00 95.50 85 PRO A CA 1
ATOM 720 C C . PRO A 1 85 ? -2.163 10.752 4.827 1.00 95.50 85 PRO A C 1
ATOM 722 O O . PRO A 1 85 ? -1.069 10.498 4.318 1.00 95.50 85 PRO A O 1
ATOM 725 N N . HIS A 1 86 ? -2.561 10.169 5.956 1.00 93.81 86 HIS A N 1
ATOM 726 C CA . HIS A 1 86 ? -1.719 9.240 6.705 1.00 93.81 86 HIS A CA 1
ATOM 727 C C . HIS A 1 86 ? -1.933 7.798 6.250 1.00 93.81 86 HIS A C 1
ATOM 729 O O . HIS A 1 86 ? -3.049 7.292 6.234 1.00 93.81 86 HIS A O 1
ATOM 735 N N . GLY A 1 87 ? -0.849 7.115 5.882 1.00 91.69 87 GLY A N 1
ATOM 736 C CA . GLY A 1 87 ? -0.928 5.730 5.436 1.00 91.69 87 GLY A CA 1
ATOM 737 C C . GLY A 1 87 ? -1.317 4.781 6.572 1.00 91.69 87 GLY A C 1
ATOM 738 O O . GLY A 1 87 ? -0.781 4.924 7.679 1.00 91.69 87 GLY A O 1
ATOM 739 N N . PRO A 1 88 ? -2.167 3.767 6.313 1.00 93.44 88 PRO A N 1
ATOM 740 C CA . PRO A 1 88 ? -2.528 2.789 7.328 1.00 93.44 88 PRO A CA 1
ATOM 741 C C . PRO A 1 88 ? -1.290 2.088 7.898 1.00 93.44 88 PRO A C 1
ATOM 743 O O . PRO A 1 88 ? -0.373 1.673 7.170 1.00 93.44 88 PRO A O 1
ATOM 746 N N . SER A 1 89 ? -1.259 1.973 9.222 1.00 90.94 89 SER A N 1
ATOM 747 C CA . SER A 1 89 ? -0.177 1.354 9.982 1.00 90.94 89 SER A CA 1
ATOM 748 C C . SER A 1 89 ? -0.517 -0.084 10.336 1.00 90.94 89 SER A C 1
ATOM 750 O O . SER A 1 89 ? -1.669 -0.453 10.484 1.00 90.94 89 SER A O 1
ATOM 752 N N . VAL A 1 90 ? 0.504 -0.923 10.470 1.00 88.62 90 VAL A N 1
ATOM 753 C CA . VAL A 1 90 ? 0.318 -2.338 10.808 1.00 88.62 90 VAL A CA 1
ATOM 754 C C . VAL A 1 90 ? 0.697 -2.522 12.267 1.00 88.62 90 VAL A C 1
ATOM 756 O O . VAL A 1 90 ? 1.844 -2.243 12.626 1.00 88.62 90 VAL A O 1
ATOM 759 N N . ILE A 1 91 ? -0.247 -2.992 13.074 1.00 86.31 91 ILE A N 1
ATOM 760 C CA . ILE A 1 91 ? -0.110 -3.172 14.523 1.00 86.31 91 ILE A CA 1
ATOM 761 C C . ILE A 1 91 ? -0.328 -4.648 14.905 1.00 86.31 91 ILE A C 1
ATOM 763 O O . ILE A 1 91 ? -0.416 -5.516 14.031 1.00 86.31 91 ILE A O 1
ATOM 767 N N . HIS A 1 92 ? -0.287 -4.967 16.204 1.00 86.75 92 HIS A N 1
ATOM 768 C CA . HIS A 1 92 ? -0.479 -6.326 16.744 1.00 86.75 92 HIS A CA 1
ATOM 769 C C . HIS A 1 92 ? 0.321 -7.418 16.012 1.00 86.75 92 HIS A C 1
ATOM 771 O O . HIS A 1 92 ? -0.203 -8.462 15.630 1.00 86.75 92 HIS A O 1
ATOM 777 N N . ARG A 1 93 ? 1.615 -7.155 15.775 1.00 84.19 93 ARG A N 1
ATOM 778 C CA . ARG A 1 93 ? 2.539 -8.063 15.065 1.00 84.19 93 ARG A CA 1
ATOM 779 C C . ARG A 1 93 ? 2.059 -8.484 13.666 1.00 84.19 93 ARG A C 1
ATOM 781 O O . ARG A 1 93 ? 2.390 -9.571 13.209 1.00 84.19 93 ARG A O 1
ATOM 788 N N . GLY A 1 94 ? 1.329 -7.620 12.960 1.00 82.00 94 GLY A N 1
ATOM 789 C CA . GLY A 1 94 ? 0.878 -7.919 11.598 1.00 82.00 94 GLY A CA 1
ATOM 790 C C . GLY A 1 94 ? -0.515 -8.522 11.495 1.00 82.00 94 GLY A C 1
ATOM 791 O O . GLY A 1 94 ? -0.846 -9.013 10.423 1.00 82.00 94 GLY A O 1
ATOM 792 N N . ARG A 1 95 ? -1.304 -8.495 12.575 1.00 87.06 95 ARG A N 1
ATOM 793 C CA . ARG A 1 95 ? -2.677 -9.028 12.605 1.00 87.06 95 ARG A CA 1
ATOM 794 C C . ARG A 1 95 ? -3.755 -7.983 12.323 1.00 87.06 95 ARG A C 1
ATOM 796 O O . ARG A 1 95 ? -4.853 -8.352 11.933 1.00 87.06 95 ARG A O 1
ATOM 803 N N . THR A 1 96 ? -3.425 -6.702 12.469 1.00 91.38 96 THR A N 1
ATOM 804 C CA . THR A 1 96 ? -4.384 -5.608 12.286 1.00 91.38 96 THR A CA 1
ATOM 805 C C . THR A 1 96 ? -3.742 -4.456 11.526 1.00 91.38 96 THR A C 1
ATOM 807 O O . THR A 1 96 ? -2.557 -4.143 11.709 1.00 91.38 96 THR A O 1
ATOM 810 N N . VAL A 1 97 ? -4.536 -3.809 10.679 1.00 93.00 97 VAL A N 1
ATOM 811 C CA . VAL A 1 97 ? -4.240 -2.511 10.077 1.00 93.00 97 VAL A CA 1
ATOM 812 C C . VAL A 1 97 ? -5.006 -1.434 10.836 1.00 93.00 97 VAL A C 1
ATOM 814 O O . VAL A 1 97 ? -6.227 -1.468 10.897 1.00 93.00 97 VAL A O 1
ATOM 817 N N . TRP A 1 98 ? -4.276 -0.483 11.406 1.00 93.38 98 TRP A N 1
ATOM 818 C CA . TRP A 1 98 ? -4.812 0.718 12.034 1.00 93.38 98 TRP A CA 1
ATOM 819 C C . TRP A 1 98 ? -4.821 1.869 11.036 1.00 93.38 98 TRP A C 1
ATOM 821 O O . TRP A 1 98 ? -3.775 2.227 10.476 1.00 93.38 98 TRP A O 1
ATOM 831 N N . ASP A 1 99 ? -5.984 2.466 10.830 1.00 92.88 99 ASP A N 1
ATOM 832 C CA . ASP A 1 99 ? -6.141 3.674 10.036 1.00 92.88 99 ASP A CA 1
ATOM 833 C C . ASP A 1 99 ? -5.916 4.914 10.894 1.00 92.88 99 ASP A C 1
ATOM 835 O O . ASP A 1 99 ? -6.714 5.235 11.766 1.00 92.88 99 ASP A O 1
ATOM 839 N N . LEU A 1 100 ? -4.816 5.615 10.622 1.00 89.38 100 LEU A N 1
ATOM 840 C CA . LEU A 1 100 ? -4.397 6.799 11.371 1.00 89.38 100 LEU A CA 1
ATOM 841 C C . LEU A 1 100 ? -5.258 8.040 11.102 1.00 89.38 100 LEU A C 1
ATOM 843 O O . LEU A 1 100 ? -5.055 9.047 11.768 1.00 89.38 100 LEU A O 1
ATOM 847 N N . ASN A 1 101 ? -6.144 8.010 10.104 1.00 92.38 101 ASN A N 1
ATOM 848 C CA . ASN A 1 101 ? -7.011 9.149 9.799 1.00 92.38 101 ASN A CA 1
ATOM 849 C C . ASN A 1 101 ? -8.387 9.014 10.460 1.00 92.38 101 ASN A C 1
ATOM 851 O O . ASN A 1 101 ? -9.024 10.023 10.736 1.00 92.38 101 ASN A O 1
ATOM 855 N N . THR A 1 102 ? -8.860 7.780 10.676 1.00 91.25 102 THR A N 1
ATOM 856 C CA . THR A 1 102 ? -10.207 7.513 11.209 1.00 91.25 102 THR A CA 1
ATOM 857 C C . THR A 1 102 ? -10.209 6.787 12.552 1.00 91.25 102 THR A C 1
ATOM 859 O O . THR A 1 102 ? -11.289 6.464 13.034 1.00 91.25 102 THR A O 1
ATOM 862 N N . ASP A 1 103 ? -9.038 6.427 13.084 1.00 90.81 103 ASP A N 1
ATOM 863 C CA . ASP A 1 103 ? -8.861 5.614 14.296 1.00 90.81 103 ASP A CA 1
ATOM 864 C C . ASP A 1 103 ? -9.660 4.300 14.283 1.00 90.81 103 ASP A C 1
ATOM 866 O O . ASP A 1 103 ? -10.255 3.874 15.271 1.00 90.81 103 ASP A O 1
ATOM 870 N N . LYS A 1 104 ? -9.686 3.649 13.111 1.00 91.75 104 LYS A N 1
ATOM 871 C CA . LYS A 1 104 ? -10.367 2.364 12.905 1.00 91.75 10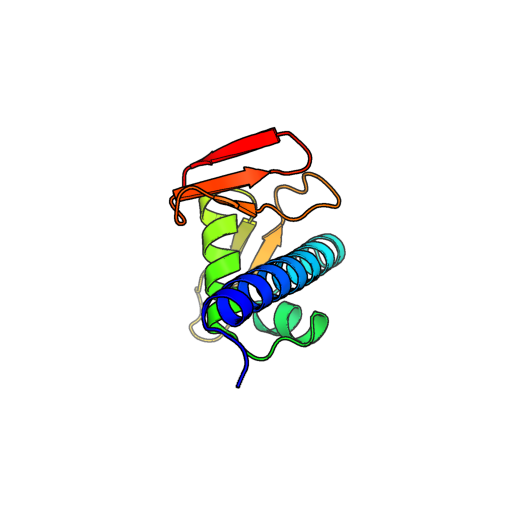4 LYS A CA 1
ATOM 872 C C . LYS A 1 104 ? -9.373 1.230 12.729 1.00 91.75 104 LYS A C 1
ATOM 874 O O . LYS A 1 104 ? -8.362 1.366 12.035 1.00 91.75 104 LYS A O 1
ATOM 879 N N . GLU A 1 105 ? -9.732 0.083 13.289 1.00 92.56 105 GLU A N 1
ATOM 880 C CA . GLU A 1 105 ? -9.020 -1.174 13.108 1.00 92.56 105 GLU A CA 1
ATOM 881 C C . GLU A 1 105 ? -9.640 -2.028 12.010 1.00 92.56 105 GLU A C 1
ATOM 883 O O . GLU A 1 105 ? -10.856 -2.187 11.918 1.00 92.56 105 GLU A O 1
ATOM 888 N N . TYR A 1 106 ? -8.770 -2.627 11.204 1.00 91.88 106 TYR A N 1
ATOM 889 C CA . TYR A 1 106 ? -9.123 -3.585 10.170 1.00 91.88 106 TYR A CA 1
ATOM 890 C C . TYR A 1 106 ? -8.338 -4.877 10.423 1.00 91.88 106 TYR A C 1
ATOM 892 O O . TYR A 1 106 ? -7.114 -4.887 10.230 1.00 91.88 106 TYR A O 1
ATOM 900 N N . PRO A 1 107 ? -8.991 -5.955 10.893 1.00 89.50 107 PRO A N 1
ATOM 901 C CA . PRO A 1 107 ? -8.330 -7.242 11.072 1.00 89.50 107 PRO A CA 1
ATOM 902 C C . PRO A 1 107 ? -7.897 -7.808 9.713 1.00 89.50 107 PRO A C 1
ATOM 904 O O . PRO A 1 107 ? -8.556 -7.584 8.696 1.00 89.50 107 PRO A O 1
ATOM 907 N N . LEU A 1 108 ? -6.754 -8.499 9.696 1.00 85.69 108 LEU A N 1
ATOM 908 C CA . LEU A 1 108 ? -6.112 -9.015 8.484 1.00 85.69 108 LEU A CA 1
ATOM 909 C C . LEU A 1 108 ? -6.366 -10.492 8.239 1.00 85.69 108 LEU A C 1
ATOM 911 O O . LEU A 1 108 ? -6.097 -11.298 9.151 1.00 85.69 108 LEU A O 1
#

Foldseek 3Di:
DDDPVVVVVVVVVVLQVLQLLLLVLCVVVQKDFLVRSCVSSVHPPSVSSVLSVVLCVQLVQKDFPDDDPDPPDGTMIGGPDDLDSHGWDADPVRQWTADPNPRDIRGD

Secondary structure (DSSP, 8-state):
---HHHHHHHHHHHHHHHHHHHHHHHHHHSEEEHHHHHHHHT---HHHHHHHHHHHHHTTSEEEEE--SSTTSPPEEEE-----SSPPEEEGGGTEEEETTTTEEEE-